Protein 6A6W (pdb70)

Organism: Schizosaccharomyces pombe (strain 972 / ATCC 24843) (NCBI:txid284812)

Radius of gyration: 14.48 Å; Cα contacts (8 Å, |Δi|>4): 254; chains: 2; bounding box: 40×40×32 Å

InterPro domains:
  IPR003163 Transcription regulator HTH, APSES-type DNA-binding domain [PS51299] (38-147)
  IPR018004 KilA/APSES-type HTH, DNA-binding [SM01252] (59-140)
  IPR036887 HTH APSES-type DNA-binding domain superfamily [G3DSA:3.10.260.10] (48-230)
  IPR036887 HTH APSES-type DNA-binding domain superfamily [SSF54616] (38-154)
  IPR037548 Bouquet formation protein 4 [PTHR38044] (1-432)

GO terms:
  GO:0005634 nucleus (C, EXP)
  GO:0070300 phosphatidic acid binding (F, IDA)
  GO:0005635 nuclear envelope (C, IDA)
  GO:0005637 nuclear inner membrane (C, IDA)
  GO:0003677 DNA binding (F, IDA)
  GO:0016020 membrane (C, IDA)
  GO:0031965 nuclear membrane (C, EXP)
  GO:0000723 telomere maintenance (P, EXP)
  GO:0005634 nucleus (C, HDA)
  GO:0044820 mitotic telomere tethering at nuclear periphery (P, IMP)
  GO:0044821 meiotic telomere tethering at nuclear periphery (P, IMP)
  GO:0045141 meiotic telomere clustering (P, IMP)
  GO:0032200 telomere organization (P, IMP)
  GO:0071763 nuclear membrane organization (P, IMP)
  GO:0140473 telomere-nuclear envelope anchor activity (F, IMP)
  GO:0005515 protein binding (F, IPI)
  GO:1990862 nuclear membrane complex Bqt3-Bqt4 (C, IPI)
  GO:0140473 telomere-nuclear envelope anchor activity (F, IPI)
  GO:0008289 lipid binding (F, IDA)
  GO:0140693 molecular condensate scaffold activity (F, IDA)

Sequence (152 aa):
KSRSLPAERNPLYKDDTLDHTPLIPKCRAQVIEFPDGPATFVRLKCTNPESKVPHFLMRMAKDSSISATSMFRSAFPKATQEEEDLEMRWIRDNLNPIEDKRVAGLWVPPADALALAKDYSMTPFINALLEASSTGPLSDNEEFENVVKNGH

Structure (mmCIF, N/CA/C/O backbone):
data_6A6W
#
_entry.id   6A6W
#
_cell.length_a   133.951
_cell.length_b   133.951
_cell.length_c   87.394
_cell.angle_alpha   90.000
_cell.angle_beta   90.000
_cell.angle_gamma   120.000
#
_symmetry.space_group_name_H-M   'P 63 2 2'
#
loop_
_entity.id
_entity.type
_entity.pdbx_description
1 polymer 'Bouquet formation protein 4'
2 polymer 'Spindle pole body-associated protein sad1'
3 water water
#
loop_
_atom_site.group_PDB
_atom_site.id
_atom_site.type_symbol
_atom_site.label_atom_id
_atom_site.label_alt_id
_atom_site.label_comp_id
_atom_site.label_asym_id
_atom_site.label_entity_id
_atom_site.label_seq_id
_atom_site.pdbx_PDB_ins_code
_atom_site.Cartn_x
_atom_site.Cartn_y
_atom_site.Cartn_z
_atom_site.occupancy
_atom_site.B_iso_or_equiv
_atom_site.auth_seq_id
_atom_site.auth_comp_id
_atom_site.auth_asym_id
_atom_site.auth_atom_id
_atom_site.pdbx_PDB_model_num
ATOM 1 N N . LYS A 1 6 ? -76.026 -1.018 -8.161 1.00 106.74 6 LYS A N 1
ATOM 2 C CA . LYS A 1 6 ? -74.931 -1.968 -8.316 1.00 122.05 6 LYS A CA 1
ATOM 3 C C . LYS A 1 6 ? -74.202 -2.092 -6.973 1.00 116.05 6 LYS A C 1
ATOM 4 O O . LYS A 1 6 ? -74.819 -1.954 -5.918 1.00 112.56 6 LYS A O 1
ATOM 10 N N . SER A 1 7 ? -72.895 -2.359 -7.015 1.00 121.51 7 SER A N 1
ATOM 11 C CA . SER A 1 7 ? -72.043 -2.344 -5.835 1.00 109.72 7 SER A CA 1
ATOM 12 C C . SER A 1 7 ? -71.899 -0.908 -5.350 1.00 113.35 7 SER A C 1
ATOM 13 O O . SER A 1 7 ? -70.858 -0.271 -5.554 1.00 83.53 7 SER A O 1
ATOM 16 N N . ARG A 1 8 ? -72.945 -0.391 -4.712 1.00 121.15 8 ARG A N 1
ATOM 17 C CA . ARG A 1 8 ? -73.018 1.029 -4.420 1.00 99.64 8 ARG A CA 1
ATOM 18 C C . ARG A 1 8 ? -73.890 1.269 -3.199 1.00 103.06 8 ARG A C 1
ATOM 19 O O . ARG A 1 8 ? -74.942 0.646 -3.035 1.00 124.61 8 ARG A O 1
ATOM 27 N N . SER A 1 9 ? -73.427 2.171 -2.344 1.00 92.88 9 SER A N 1
ATOM 28 C CA . SER A 1 9 ? -74.244 2.729 -1.272 1.00 93.50 9 SER A CA 1
ATOM 29 C C . SER A 1 9 ? -73.576 4.025 -0.848 1.00 100.77 9 SER A C 1
ATOM 30 O O . SER A 1 9 ? -72.450 4.003 -0.340 1.00 95.21 9 SER A O 1
ATOM 33 N N . LEU A 1 10 ? -74.247 5.144 -1.068 1.00 64.73 10 LEU A N 1
ATOM 34 C CA . LEU A 1 10 ? -73.642 6.433 -0.807 1.00 62.81 10 LEU A CA 1
ATOM 35 C C . LEU A 1 10 ? -73.656 6.758 0.684 1.00 66.08 10 LEU A C 1
ATOM 36 O O . LEU A 1 10 ? -74.497 6.264 1.440 1.00 66.93 10 LEU A O 1
ATOM 41 N N . PRO A 1 11 ? -72.704 7.574 1.133 1.00 67.53 11 PRO A N 1
ATOM 42 C CA . PRO A 1 11 ? -72.688 8.000 2.538 1.00 64.24 11 PRO A CA 1
ATOM 43 C C . PRO A 1 11 ? -74.016 8.607 2.977 1.00 62.79 11 PRO A C 1
ATOM 44 O O . PRO A 1 11 ? -74.785 9.131 2.167 1.00 73.78 11 PRO A O 1
ATOM 48 N N . ALA A 1 12 ? -74.282 8.523 4.287 1.00 67.47 12 ALA A N 1
ATOM 49 C CA . ALA A 1 12 ? -75.581 8.913 4.829 1.00 67.72 12 ALA A CA 1
ATOM 50 C C . ALA A 1 12 ? -75.694 10.417 5.022 1.00 67.29 12 ALA A C 1
ATOM 51 O O . ALA A 1 12 ? -76.742 11.000 4.728 1.00 104.59 12 ALA A O 1
ATOM 53 N N . GLU A 1 13 ? -74.649 11.056 5.535 1.00 62.53 13 GLU A N 1
ATOM 54 C CA . GLU A 1 13 ? -74.683 12.489 5.788 1.00 66.41 13 GLU A CA 1
ATOM 55 C C . GLU A 1 13 ? -74.122 13.248 4.596 1.00 62.67 13 GLU A C 1
ATOM 56 O O . GLU A 1 13 ? -73.005 12.975 4.145 1.00 81.38 13 GLU A O 1
ATOM 62 N N . ARG A 1 14 ? -74.895 14.206 4.100 1.00 69.53 14 ARG A N 1
ATOM 63 C CA . ARG A 1 14 ? -74.498 14.999 2.951 1.00 62.83 14 ARG A CA 1
ATOM 64 C C . ARG A 1 14 ? -74.373 16.465 3.335 1.00 60.26 14 ARG A C 1
ATOM 65 O O . ARG A 1 14 ? -75.128 16.969 4.174 1.00 68.19 14 ARG A O 1
ATOM 73 N N . ASN A 1 15 ? -73.409 17.130 2.711 1.00 65.88 15 ASN A N 1
ATOM 74 C CA . ASN A 1 15 ? -73.159 18.549 2.884 1.00 60.67 15 ASN A CA 1
ATOM 75 C C . ASN A 1 15 ? -74.468 19.329 2.779 1.00 67.59 15 ASN A C 1
ATOM 76 O O . ASN A 1 15 ? -75.114 19.302 1.719 1.00 75.02 15 ASN A O 1
ATOM 81 N N . PRO A 1 16 ? -74.894 20.018 3.841 1.00 65.96 16 PRO A N 1
ATOM 82 C CA . PRO A 1 16 ? -76.131 20.813 3.762 1.00 55.14 16 PRO A CA 1
ATOM 83 C C . PRO A 1 16 ? -76.149 21.801 2.609 1.00 59.31 16 PRO A C 1
ATOM 84 O O . PRO A 1 16 ? -77.230 22.254 2.217 1.00 78.19 16 PRO A O 1
ATOM 88 N N . LEU A 1 17 ? -74.986 22.135 2.048 1.00 60.05 17 LEU A N 1
ATOM 89 C CA . LEU A 1 17 ? -74.919 22.999 0.874 1.00 53.88 17 LEU A CA 1
ATOM 90 C C . LEU A 1 17 ? -75.738 22.455 -0.293 1.00 70.89 17 LEU A C 1
ATOM 91 O O . LEU A 1 17 ? -76.181 23.223 -1.156 1.00 66.41 17 LEU A O 1
ATOM 96 N N . TYR A 1 18 ? -75.958 21.140 -0.329 1.00 57.08 18 TYR A N 1
ATOM 97 C CA . TYR A 1 18 ? -76.570 20.459 -1.463 1.00 50.89 18 TYR A CA 1
ATOM 98 C C . TYR A 1 18 ? -77.974 19.946 -1.146 1.00 54.07 18 TYR A C 1
ATOM 99 O O . TYR A 1 18 ? -78.397 18.917 -1.677 1.00 79.84 18 TYR A O 1
ATOM 108 N N . LYS A 1 19 ? -78.713 20.654 -0.290 1.00 64.60 19 LYS A N 1
ATOM 109 C CA . LYS A 1 19 ? -80.042 20.178 0.077 1.00 83.54 19 LYS A CA 1
ATOM 110 C C . LYS A 1 19 ? -81.016 20.244 -1.095 1.00 54.75 19 LYS A C 1
ATOM 111 O O . LYS A 1 19 ? -81.909 19.396 -1.198 1.00 86.50 19 LYS A O 1
ATOM 117 N N . ASP A 1 20 ? -80.861 21.219 -1.994 1.00 69.23 20 ASP A N 1
ATOM 118 C CA . ASP A 1 20 ? -81.807 21.420 -3.091 1.00 67.97 20 ASP A CA 1
ATOM 119 C C . ASP A 1 20 ? -81.062 21.361 -4.421 1.00 72.54 20 ASP A C 1
ATOM 120 O O . ASP A 1 20 ? -80.244 22.235 -4.726 1.00 67.51 20 ASP A O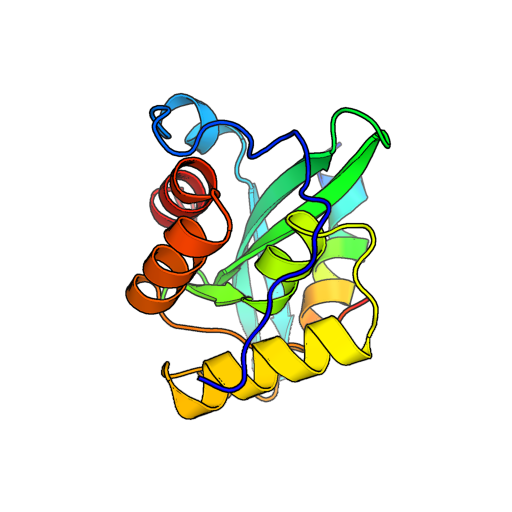 1
ATOM 125 N N . ASP A 1 21 ? -81.377 20.340 -5.216 1.00 62.56 21 ASP A N 1
ATOM 126 C CA . ASP A 1 21 ? -80.756 20.100 -6.511 1.00 80.29 21 ASP A CA 1
ATOM 127 C C . ASP A 1 21 ? -81.402 20.889 -7.645 1.00 68.24 21 ASP A C 1
ATOM 128 O O . ASP A 1 21 ? -80.900 20.844 -8.774 1.00 69.56 21 ASP A O 1
ATOM 133 N N . THR A 1 22 ? -82.495 21.603 -7.384 1.00 66.79 22 THR A N 1
ATOM 134 C CA . THR A 1 22 ? -83.287 22.229 -8.436 1.00 56.28 22 THR A CA 1
ATOM 135 C C . THR A 1 22 ? -82.993 23.711 -8.624 1.00 60.32 22 THR A C 1
ATOM 136 O O . THR A 1 22 ? -83.569 24.327 -9.526 1.00 83.97 22 THR A O 1
ATOM 140 N N . LEU A 1 23 ? -82.123 24.299 -7.807 1.00 68.00 23 LEU A N 1
ATOM 141 C CA . LEU A 1 23 ? -81.875 25.731 -7.902 1.00 57.47 23 LEU A CA 1
ATOM 142 C C . LEU A 1 23 ? -81.159 26.078 -9.199 1.00 59.26 23 LEU A C 1
ATOM 143 O O . LEU A 1 23 ? -80.353 25.302 -9.719 1.00 75.86 23 LEU A O 1
ATOM 148 N N . ASP A 1 24 ? -81.472 27.263 -9.722 1.00 59.05 24 ASP A N 1
ATOM 149 C CA . ASP A 1 24 ? -80.764 27.772 -10.886 1.00 49.78 24 ASP A CA 1
ATOM 150 C C . ASP A 1 24 ? -79.287 27.951 -10.558 1.00 54.23 24 ASP A C 1
ATOM 151 O O . ASP A 1 24 ? -78.922 28.371 -9.457 1.00 52.70 24 ASP A O 1
ATOM 156 N N . HIS A 1 25 ? -78.435 27.614 -11.522 1.00 46.23 25 HIS A N 1
ATOM 157 C CA . HIS A 1 25 ? -76.992 27.647 -11.331 1.00 60.38 25 HIS A CA 1
ATOM 158 C C . HIS A 1 25 ? -76.381 28.998 -11.663 1.00 55.39 25 HIS A C 1
ATOM 159 O O . HIS A 1 25 ? -75.302 29.316 -11.152 1.00 57.08 25 HIS A O 1
ATOM 166 N N . THR A 1 26 ? -77.046 29.786 -12.507 1.00 41.57 26 THR A N 1
ATOM 167 C CA . THR A 1 26 ? -76.479 31.024 -13.034 1.00 52.38 26 THR A CA 1
ATOM 168 C C . THR A 1 26 ? -75.866 31.939 -11.976 1.00 55.94 26 THR A C 1
ATOM 169 O O . THR A 1 26 ? -74.760 32.441 -12.204 1.00 56.75 26 THR A O 1
ATOM 173 N N . PRO A 1 27 ? -76.508 32.194 -10.825 1.00 65.59 27 PRO A N 1
ATOM 174 C CA . PRO A 1 27 ? -75.886 33.101 -9.841 1.00 49.19 27 PRO A CA 1
ATOM 175 C C . PRO A 1 27 ? -74.550 32.611 -9.316 1.00 48.08 27 PRO A C 1
ATOM 176 O O . PRO A 1 27 ? -73.811 33.407 -8.724 1.00 65.27 27 PRO A O 1
ATOM 180 N N . LEU A 1 28 ? -74.218 31.336 -9.515 1.00 60.73 28 LEU A N 1
ATOM 181 C CA . LEU A 1 28 ? -72.984 30.753 -9.006 1.00 55.12 28 LEU A CA 1
ATOM 182 C C . LEU A 1 2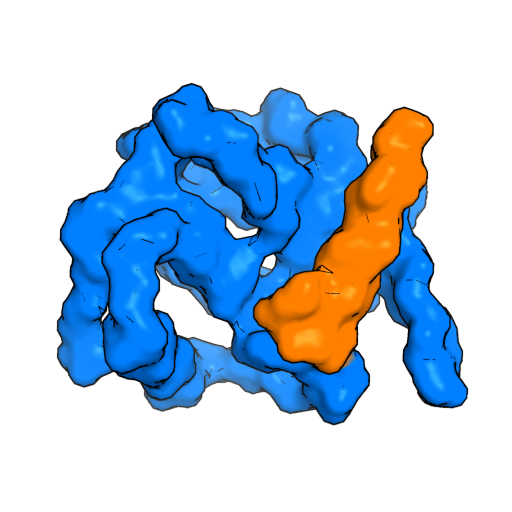8 ? -71.795 30.975 -9.928 1.00 46.27 28 LEU A C 1
ATOM 183 O O . LEU A 1 28 ? -70.651 30.976 -9.458 1.00 62.20 28 LEU A O 1
ATOM 188 N N . ILE A 1 29 ? -72.042 31.147 -11.222 1.00 52.20 29 ILE A N 1
ATOM 189 C CA . ILE A 1 29 ? -71.000 31.249 -12.243 1.00 50.04 29 ILE A CA 1
ATOM 190 C C . ILE A 1 29 ? -69.978 32.339 -11.926 1.00 47.21 29 ILE A C 1
ATOM 191 O O . ILE A 1 29 ? -68.775 32.092 -12.085 1.00 49.85 29 ILE A O 1
ATOM 196 N N . PRO A 1 30 ? -70.377 33.539 -11.487 1.00 54.03 30 PRO A N 1
ATOM 197 C CA . PRO A 1 30 ? -69.366 34.544 -11.117 1.00 44.01 30 PRO A CA 1
ATOM 198 C C . PRO A 1 30 ? -68.385 34.087 -10.048 1.00 52.09 30 PRO A C 1
ATOM 199 O O . PRO A 1 30 ? -67.296 34.667 -9.958 1.00 62.81 30 PRO A O 1
ATOM 203 N N . LYS A 1 31 ? -68.712 33.077 -9.244 1.00 47.57 31 LYS A N 1
ATOM 204 C CA . LYS A 1 31 ? -67.845 32.715 -8.128 1.00 52.02 31 LYS A CA 1
ATOM 205 C C . LYS A 1 31 ? -66.761 31.723 -8.508 1.00 52.45 31 LYS A C 1
ATOM 206 O O . LYS A 1 31 ? -65.876 31.454 -7.689 1.00 56.61 31 LYS A O 1
ATOM 212 N N . CYS A 1 32 ? -66.798 31.188 -9.722 1.00 49.78 32 CYS A N 1
ATOM 213 C CA . CYS A 1 32 ? -65.719 30.332 -10.176 1.00 50.34 32 CYS A CA 1
ATOM 214 C C . CYS A 1 32 ? -64.451 31.143 -10.416 1.00 47.81 32 CYS A C 1
ATOM 215 O O . CYS A 1 32 ? -64.484 32.347 -10.688 1.00 65.39 32 CYS A O 1
ATOM 218 N N . ARG A 1 33 ? -63.320 30.457 -10.308 1.00 62.93 33 ARG A N 1
ATOM 219 C CA . ARG A 1 33 ? -62.015 31.028 -10.588 1.00 51.00 33 ARG A CA 1
ATOM 220 C C . ARG A 1 33 ? -61.261 30.091 -11.519 1.00 56.40 33 ARG A C 1
ATOM 221 O O . ARG A 1 33 ? -61.419 28.869 -11.459 1.00 51.02 33 ARG A O 1
ATOM 229 N N . ALA A 1 34 ? -60.448 30.675 -12.389 1.00 36.83 34 ALA A N 1
ATOM 230 C CA . ALA A 1 34 ? -59.557 29.920 -13.253 1.00 58.39 34 ALA A CA 1
ATOM 231 C C . ALA A 1 34 ? -58.144 29.973 -12.687 1.00 43.72 34 ALA A C 1
ATOM 232 O O . ALA A 1 34 ? -57.711 30.998 -12.153 1.00 64.08 34 ALA A O 1
ATOM 234 N N . GLN A 1 35 ? -57.430 28.853 -12.791 1.00 52.25 35 GLN A N 1
ATOM 235 C CA . GLN A 1 35 ? -56.057 28.805 -12.308 1.00 50.17 35 GLN A CA 1
ATOM 236 C C . GLN A 1 35 ? -55.219 27.922 -13.220 1.00 58.47 35 GLN A C 1
ATOM 237 O O . GLN A 1 35 ? -55.634 26.822 -13.597 1.00 57.31 35 GLN A O 1
ATOM 243 N N . VAL A 1 36 ? -54.040 28.423 -13.573 1.00 48.76 36 VAL A N 1
ATOM 244 C CA . VAL A 1 36 ? -53.094 27.715 -14.423 1.00 46.71 36 VAL A CA 1
ATOM 245 C C . VAL A 1 36 ? -52.137 26.936 -13.533 1.00 63.13 36 VAL A C 1
ATOM 246 O O . VAL A 1 36 ? -51.607 27.477 -12.553 1.00 58.11 36 VAL A O 1
ATOM 250 N N . ILE A 1 37 ? -51.926 25.665 -13.860 1.00 53.91 37 ILE A N 1
ATOM 251 C CA 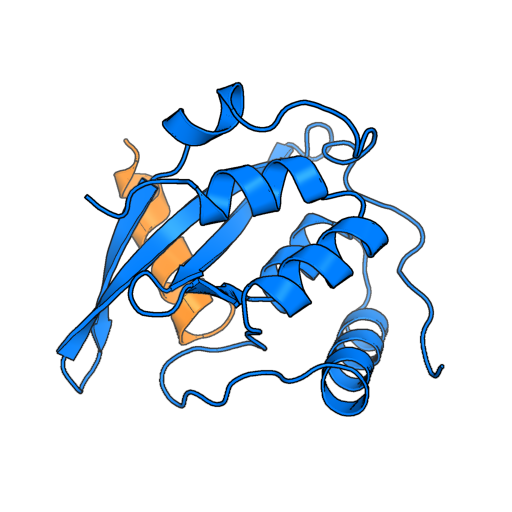. ILE A 1 37 ? -51.004 24.796 -13.141 1.00 58.76 37 ILE A CA 1
ATOM 252 C C . ILE A 1 37 ? -49.967 24.286 -14.131 1.00 56.40 37 ILE A C 1
ATOM 253 O O . ILE A 1 37 ? -50.321 23.754 -15.189 1.00 78.64 37 ILE A O 1
ATOM 258 N N . GLU A 1 38 ? -48.693 24.461 -13.797 1.00 56.26 38 GLU A N 1
ATOM 259 C CA . GLU A 1 38 ? -47.609 24.042 -14.674 1.00 92.48 38 GLU A CA 1
ATOM 260 C C . GLU A 1 38 ? -47.257 22.592 -14.383 1.00 73.45 38 GLU A C 1
ATOM 261 O O . GLU A 1 38 ? -46.946 22.238 -13.242 1.00 71.46 38 GLU A O 1
ATOM 267 N N . PHE A 1 39 ? -47.330 21.763 -15.407 1.00 88.87 39 PHE A N 1
ATOM 268 C CA . PHE A 1 39 ? -46.924 20.376 -15.350 1.00 72.18 39 PHE A CA 1
ATOM 269 C C . PHE A 1 39 ? -45.636 20.182 -16.1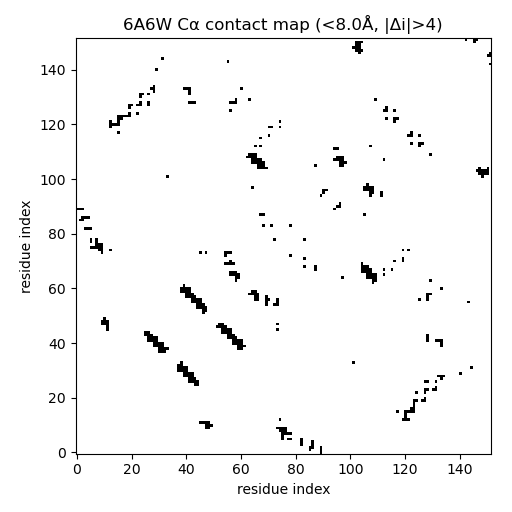31 1.00 90.06 39 PHE A C 1
ATOM 270 O O . PHE A 1 39 ? -45.284 21.005 -16.984 1.00 73.72 39 PHE A O 1
ATOM 278 N N . PRO A 1 40 ? -44.886 19.118 -15.835 1.00 95.30 40 PRO A N 1
ATOM 279 C CA . PRO A 1 40 ? -43.679 18.819 -16.622 1.00 96.38 40 PRO A CA 1
ATOM 280 C C . PRO A 1 40 ? -43.870 18.955 -18.125 1.00 82.37 40 PRO A C 1
ATOM 281 O O . PRO A 1 40 ? -42.992 19.494 -18.807 1.00 105.26 40 PRO A O 1
ATOM 285 N N . ASP A 1 41 ? -45.000 18.503 -18.659 1.00 92.51 41 ASP A N 1
ATOM 286 C CA . ASP A 1 41 ? -45.269 18.619 -20.087 1.00 86.85 41 ASP A CA 1
ATOM 287 C C . ASP A 1 41 ? -45.864 19.966 -20.480 1.00 88.70 41 ASP A C 1
ATOM 288 O O . ASP A 1 41 ? -46.179 20.165 -21.658 1.00 85.28 41 ASP A O 1
ATOM 293 N N . GLY A 1 42 ? -46.034 20.887 -19.534 1.00 88.11 42 GLY A N 1
ATOM 294 C CA . GLY A 1 42 ? -46.528 22.207 -19.843 1.00 75.55 42 GLY A CA 1
ATOM 295 C C . GLY A 1 42 ? -47.657 22.645 -18.934 1.00 89.17 42 GLY A C 1
ATOM 296 O O . GLY A 1 42 ? -48.108 21.906 -18.053 1.00 76.46 42 GLY A O 1
ATOM 297 N N . PRO A 1 43 ? -48.136 23.868 -19.134 1.00 82.20 43 PRO A N 1
ATOM 298 C CA . PRO A 1 43 ? -49.223 24.381 -18.299 1.00 75.08 43 PRO A CA 1
ATOM 299 C C . PRO A 1 43 ? -50.582 23.884 -18.757 1.00 58.09 43 PRO A C 1
ATOM 300 O O . PRO A 1 43 ? -50.813 23.603 -19.936 1.00 72.75 43 PRO A O 1
ATOM 304 N N . ALA A 1 44 ? -51.491 23.789 -17.793 1.00 67.75 44 ALA A N 1
ATOM 305 C CA . ALA A 1 44 ? -52.881 23.462 -18.055 1.00 60.94 44 ALA A CA 1
ATOM 306 C C . ALA A 1 44 ? -53.757 24.326 -17.162 1.00 55.77 44 ALA A C 1
ATOM 307 O O . ALA A 1 44 ? -53.393 24.637 -16.025 1.00 70.36 44 ALA A O 1
ATOM 309 N N . THR A 1 45 ? -54.915 24.711 -17.687 1.00 55.12 45 THR A N 1
ATOM 310 C CA . THR A 1 45 ? -55.829 25.600 -16.987 1.00 57.07 45 THR A CA 1
ATOM 311 C C . THR A 1 45 ? -56.981 24.814 -16.369 1.00 52.57 45 THR A C 1
ATOM 312 O O . THR A 1 45 ? -57.535 23.902 -16.991 1.00 51.96 45 THR A O 1
ATOM 316 N N . PHE A 1 46 ? -57.323 25.163 -15.132 1.00 60.93 46 PHE A N 1
ATOM 317 C CA . PHE A 1 46 ? -58.444 24.568 -14.423 1.00 39.22 46 PHE A CA 1
ATOM 318 C C . PHE A 1 46 ? -59.425 25.656 -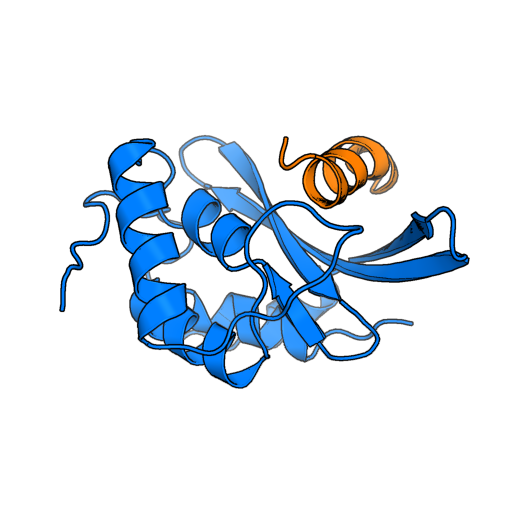14.019 1.00 56.77 46 PHE A C 1
ATOM 319 O O . PHE A 1 46 ? -59.046 26.811 -13.807 1.00 52.08 46 PHE A O 1
ATOM 327 N N . VAL A 1 47 ? -60.697 25.283 -13.937 1.00 51.30 47 VAL A N 1
ATOM 328 C CA . VAL A 1 47 ? -61.728 26.129 -13.353 1.00 42.52 47 VAL A CA 1
ATOM 329 C C . VAL A 1 47 ? -62.112 25.516 -12.018 1.00 47.23 47 VAL A C 1
ATOM 330 O O . VAL A 1 47 ? -62.433 24.323 -11.946 1.00 51.72 47 VAL A O 1
ATOM 334 N N . ARG A 1 48 ? -62.062 26.316 -10.959 1.00 55.52 48 ARG A N 1
ATOM 335 C CA . ARG A 1 48 ? -62.372 25.822 -9.630 1.00 45.50 48 ARG A CA 1
ATOM 336 C C . ARG A 1 48 ? -63.488 26.634 -8.994 1.00 58.00 48 ARG A C 1
ATOM 337 O O . ARG A 1 48 ? -63.626 27.839 -9.226 1.00 43.52 48 ARG A O 1
ATOM 345 N N . LEU A 1 49 ? -64.291 25.946 -8.191 1.00 44.13 49 LEU A N 1
ATOM 346 C CA . LEU A 1 49 ? -65.373 26.564 -7.441 1.00 52.31 49 LEU A CA 1
ATOM 347 C C . LEU A 1 49 ? -65.239 26.118 -5.993 1.00 53.51 49 LEU A C 1
ATOM 348 O O . LEU A 1 49 ? -65.221 24.916 -5.709 1.00 46.14 49 LEU A O 1
ATOM 353 N N . LYS A 1 50 ? -65.099 27.082 -5.088 1.00 63.04 50 LYS A N 1
ATOM 354 C CA . LYS A 1 50 ? -64.905 26.784 -3.679 1.00 42.16 50 LYS A CA 1
ATOM 355 C C . LYS A 1 50 ? -66.265 26.626 -3.012 1.00 67.02 50 LYS A C 1
ATOM 356 O O . LYS A 1 50 ? -67.111 27.525 -3.082 1.00 60.89 50 LYS A O 1
ATOM 362 N N . CYS A 1 51 ? -66.472 25.476 -2.381 1.00 48.09 51 CYS A N 1
ATOM 363 C CA . CYS A 1 51 ? -67.732 25.135 -1.732 1.00 62.27 51 CYS A CA 1
ATOM 364 C C . CYS A 1 51 ? -67.457 24.964 -0.246 1.00 56.85 51 CYS A C 1
ATOM 365 O O . CYS A 1 51 ? -66.776 24.016 0.159 1.00 62.41 51 CYS A O 1
ATOM 368 N N . THR A 1 52 ? -67.957 25.890 0.560 1.00 60.56 52 THR A N 1
ATOM 369 C CA . THR A 1 52 ? -67.778 25.843 2.003 1.00 62.09 52 THR A CA 1
ATOM 370 C C . THR A 1 52 ? -69.039 25.244 2.603 1.00 77.46 52 THR A C 1
ATOM 371 O O . THR A 1 52 ? -70.124 25.825 2.477 1.00 63.93 52 THR A O 1
ATOM 375 N N . ASN A 1 53 ? -68.898 24.075 3.233 1.00 73.34 53 ASN A N 1
ATOM 376 C CA . ASN A 1 53 ? -70.002 23.460 3.948 1.00 83.57 53 ASN A CA 1
ATOM 377 C C . ASN A 1 53 ? -70.511 24.455 4.997 1.00 107.45 53 ASN A C 1
ATOM 378 O O . ASN A 1 53 ? -69.722 24.918 5.838 1.00 93.76 53 ASN A O 1
ATOM 383 N N . PRO A 1 54 ? -71.789 24.844 4.942 1.00 94.33 54 PRO A N 1
ATOM 384 C CA . PRO A 1 54 ? -72.266 25.915 5.836 1.00 87.58 54 PRO A CA 1
ATOM 385 C C . PRO A 1 54 ? -72.162 25.585 7.315 1.00 98.91 54 PRO A C 1
ATOM 386 O O . PRO A 1 54 ? -72.026 26.509 8.128 1.00 114.07 54 PRO A O 1
ATOM 390 N N . GLU A 1 55 ? -72.197 24.306 7.694 1.00 100.38 55 GLU A N 1
ATOM 391 C CA . GLU A 1 55 ? -72.232 23.987 9.117 1.00 99.02 55 GLU A CA 1
ATOM 392 C C . GLU A 1 55 ? -70.852 23.624 9.675 1.00 97.46 55 GLU A C 1
ATOM 393 O O . GLU A 1 55 ? -70.563 23.941 10.837 1.00 114.60 55 GLU A O 1
ATOM 399 N N . SER A 1 56 ? -69.960 22.999 8.889 1.00 111.65 56 SER A N 1
ATOM 400 C CA . SER A 1 56 ? -68.625 22.777 9.445 1.00 86.75 56 SER A CA 1
ATOM 401 C C . SER A 1 56 ? -67.665 23.889 9.071 1.00 113.38 56 SER A C 1
ATOM 402 O O . SER A 1 56 ? -66.513 23.858 9.511 1.00 120.60 56 SER A O 1
ATOM 405 N N . LYS A 1 57 ? -68.119 24.863 8.275 1.00 109.04 57 LYS A N 1
ATOM 406 C CA . LYS A 1 57 ? -67.308 26.000 7.812 1.00 96.35 57 LYS A CA 1
ATOM 407 C C . LYS A 1 57 ? -66.089 25.548 7.000 1.00 97.51 57 LYS A C 1
ATOM 408 O O . LYS A 1 57 ? -65.143 26.312 6.812 1.00 105.64 57 LYS A O 1
ATOM 414 N N . VAL A 1 58 ? -66.092 24.319 6.489 1.00 77.48 58 VAL A N 1
ATOM 415 C CA . VAL A 1 58 ? -64.879 23.760 5.886 1.00 89.19 58 VAL A CA 1
ATOM 416 C C . VAL A 1 58 ? -64.986 23.761 4.365 1.00 99.62 58 VAL A C 1
ATOM 417 O O . VAL A 1 58 ? -66.007 23.324 3.809 1.00 70.90 58 VAL A O 1
ATOM 421 N N . PRO A 1 59 ? -63.952 24.250 3.656 1.00 85.69 59 PRO A N 1
ATOM 422 C CA . PRO A 1 59 ? -64.051 24.446 2.203 1.00 88.26 59 PRO A CA 1
ATOM 423 C C . PRO A 1 59 ? -63.484 23.297 1.384 1.00 88.42 59 PRO A C 1
ATOM 424 O O . PRO A 1 59 ? -62.467 22.697 1.746 1.00 100.39 59 PRO A O 1
ATOM 428 N N . HIS A 1 60 ? -64.150 22.976 0.279 1.00 62.66 60 HIS A N 1
ATOM 429 C CA . HIS A 1 60 ? -63.643 22.039 -0.709 1.00 62.14 60 HIS A CA 1
ATOM 430 C C . HIS A 1 60 ? -63.682 22.715 -2.069 1.00 50.93 60 HIS A C 1
ATOM 431 O O . HIS A 1 60 ? -64.436 23.666 -2.283 1.00 57.48 60 HIS A O 1
ATOM 438 N N . PHE A 1 61 ? -62.870 22.218 -2.994 1.00 54.68 61 PHE A N 1
ATOM 439 C CA . PHE A 1 61 ? -62.862 22.729 -4.357 1.00 48.77 61 PHE A CA 1
ATOM 440 C C . PHE A 1 61 ? -63.538 21.739 -5.294 1.00 63.06 61 PHE A C 1
ATOM 441 O O . PHE A 1 61 ? -63.226 20.544 -5.277 1.00 55.63 61 PHE A O 1
ATOM 449 N N . LEU A 1 62 ? -64.486 22.236 -6.080 1.00 50.28 62 LEU A N 1
ATOM 450 C CA . LEU A 1 62 ? -64.921 21.550 -7.282 1.00 50.12 62 LEU A CA 1
ATOM 451 C C . LEU A 1 62 ? -64.001 22.008 -8.400 1.00 40.26 62 LEU A C 1
ATOM 452 O O . LEU A 1 62 ? -63.653 23.189 -8.483 1.00 56.69 62 LEU A O 1
ATOM 457 N N . MET A 1 63 ? -63.570 21.069 -9.228 1.00 55.55 63 MET A N 1
ATOM 458 C CA . MET A 1 63 ? -62.510 21.369 -10.171 1.00 55.26 63 MET A CA 1
ATOM 459 C C . MET A 1 63 ? -62.826 20.759 -11.523 1.00 66.71 63 MET A C 1
ATOM 460 O O . MET A 1 63 ? -63.439 19.691 -11.626 1.00 49.60 63 MET A O 1
ATOM 465 N N . ARG A 1 64 ? -62.382 21.458 -12.558 1.00 62.32 64 ARG A N 1
ATOM 466 C CA . ARG A 1 64 ? -62.703 21.140 -13.936 1.00 51.81 64 ARG A CA 1
ATOM 467 C C . ARG A 1 64 ? -61.486 21.475 -14.781 1.00 54.75 64 ARG A C 1
ATOM 468 O O . ARG A 1 64 ? -60.824 22.488 -14.541 1.00 51.38 64 ARG A O 1
ATOM 476 N N . MET A 1 65 ? -61.165 20.607 -15.739 1.00 50.37 65 MET A N 1
ATOM 477 C CA . MET A 1 65 ? -60.113 20.921 -16.697 1.00 46.34 65 MET A CA 1
ATOM 478 C C . MET A 1 65 ? -60.680 21.795 -17.805 1.00 58.23 65 MET A C 1
ATOM 479 O O . MET A 1 65 ? -61.756 21.516 -18.340 1.00 55.79 65 MET A O 1
ATOM 484 N N . ALA A 1 66 ? -59.953 22.856 -18.151 1.00 57.81 66 ALA A N 1
ATOM 485 C CA . ALA A 1 66 ? -60.484 23.821 -19.106 1.00 54.03 66 ALA A CA 1
ATOM 486 C C . ALA A 1 66 ? -60.590 23.228 -20.509 1.00 44.52 66 ALA A C 1
ATOM 487 O O . ALA A 1 66 ? -61.545 23.517 -21.239 1.00 73.85 66 ALA A O 1
ATOM 489 N N . LYS A 1 67 ? -59.635 22.379 -20.898 1.00 52.28 67 LYS A N 1
ATOM 490 C CA . LYS A 1 67 ? -59.541 21.974 -22.299 1.00 61.04 67 LYS A CA 1
ATOM 491 C C . LYS A 1 67 ? -60.675 21.036 -22.699 1.00 52.56 67 LYS A C 1
ATOM 492 O O . LYS A 1 67 ? -61.290 21.218 -23.755 1.00 86.94 67 LYS A O 1
ATOM 498 N N . ASP A 1 68 ? -60.969 20.022 -21.880 1.00 54.58 68 ASP A N 1
ATOM 499 C CA . ASP A 1 68 ? -62.036 19.088 -22.223 1.00 56.58 68 ASP A CA 1
ATOM 500 C C . ASP A 1 68 ? -63.120 18.980 -21.153 1.00 43.07 68 ASP A C 1
ATOM 501 O O . ASP A 1 68 ? -63.981 18.100 -21.253 1.00 56.24 68 ASP A O 1
ATOM 506 N N . SER A 1 69 ? -63.107 19.849 -20.141 1.00 53.44 69 SER A N 1
ATOM 507 C CA . SER A 1 69 ? -64.149 19.903 -19.112 1.00 44.97 69 SER A CA 1
ATOM 508 C C . SER A 1 69 ? -64.252 18.605 -18.313 1.00 53.73 69 SER A C 1
ATOM 509 O O . SER A 1 69 ? -65.321 18.269 -17.799 1.00 50.79 69 SER A O 1
ATOM 512 N N . SER A 1 70 ? -63.153 17.863 -18.196 1.00 65.96 70 SER A N 1
ATOM 513 C CA . SER A 1 70 ? -63.126 16.717 -17.298 1.00 48.84 70 SER A CA 1
ATOM 514 C C . SER A 1 70 ? -63.216 17.208 -15.859 1.00 56.76 70 SER A C 1
ATOM 515 O O . SER A 1 70 ? -62.555 18.181 -15.481 1.00 58.27 70 SER A O 1
ATOM 518 N N . ILE A 1 71 ? -64.038 16.540 -15.057 1.00 49.83 71 ILE A N 1
ATOM 519 C CA . ILE A 1 71 ? -64.339 16.972 -13.699 1.00 59.25 71 ILE A CA 1
ATOM 520 C C . ILE A 1 71 ? -63.905 15.885 -12.725 1.00 52.87 71 ILE A C 1
ATOM 521 O O . ILE A 1 71 ? -64.110 14.694 -12.979 1.00 50.33 71 ILE A O 1
ATOM 526 N N . SER A 1 72 ? -63.289 16.298 -11.620 1.00 45.09 72 SER A N 1
ATOM 527 C CA . SER A 1 72 ? -62.825 15.367 -10.593 1.00 63.02 72 SER A CA 1
ATOM 528 C C . SER A 1 72 ? -64.011 14.823 -9.805 1.00 41.60 72 SER A C 1
ATOM 529 O O . SER A 1 72 ? -64.609 15.537 -8.992 1.00 53.59 72 SER A O 1
ATOM 532 N N . ALA A 1 73 ? -64.345 13.550 -10.039 1.00 55.94 73 ALA A N 1
ATOM 533 C CA . ALA A 1 73 ? -65.446 12.925 -9.318 1.00 41.32 73 ALA A CA 1
ATOM 534 C C . ALA A 1 73 ? -65.139 12.790 -7.833 1.00 58.55 73 ALA A C 1
ATOM 535 O O . ALA A 1 73 ? -66.046 12.917 -7.002 1.00 52.95 73 ALA A O 1
ATOM 537 N N . THR A 1 74 ? -63.875 12.549 -7.472 1.00 38.80 74 THR A N 1
ATOM 538 C CA . THR A 1 74 ? -63.570 12.397 -6.056 1.00 76.67 74 THR A CA 1
ATOM 539 C C . THR A 1 74 ? -63.627 13.727 -5.319 1.00 54.92 74 THR A C 1
ATOM 540 O O . THR A 1 74 ? -63.880 13.746 -4.112 1.00 60.71 74 THR A O 1
ATOM 544 N N . SER A 1 75 ? -63.402 14.846 -6.011 1.00 51.85 75 SER A N 1
ATOM 545 C CA . SER A 1 75 ? -63.604 16.137 -5.360 1.00 53.70 75 SER A CA 1
ATOM 546 C C . SER A 1 75 ? -65.082 16.391 -5.101 1.00 45.86 75 SER A C 1
ATOM 547 O O . SER A 1 75 ? -65.451 16.910 -4.042 1.00 67.30 75 SER A O 1
ATOM 550 N N . MET A 1 76 ? -65.939 16.028 -6.059 1.00 55.20 76 MET A N 1
ATOM 551 C CA . MET A 1 76 ? -67.382 16.087 -5.850 1.00 46.21 76 MET A CA 1
ATOM 552 C C . MET A 1 76 ? -67.783 15.255 -4.640 1.00 70.77 76 MET A C 1
ATOM 553 O O . MET A 1 76 ? -68.535 15.713 -3.769 1.00 53.47 76 MET A O 1
ATOM 558 N N . PHE A 1 77 ? -67.278 14.021 -4.575 1.00 49.49 77 PHE A N 1
ATOM 559 C CA . PHE A 1 77 ? -67.659 13.097 -3.516 1.00 48.80 77 PHE A CA 1
ATOM 560 C C . PHE A 1 77 ? -67.299 13.651 -2.143 1.00 65.41 77 PHE A C 1
ATOM 561 O O . PHE A 1 77 ? -68.118 13.625 -1.216 1.00 55.92 77 PHE A O 1
ATOM 569 N N . ARG A 1 78 ? -66.073 14.167 -1.998 1.00 40.53 78 ARG A N 1
ATOM 570 C CA . ARG A 1 78 ? -65.611 14.623 -0.690 1.00 59.26 78 ARG A CA 1
ATOM 571 C C . ARG A 1 78 ? -66.311 15.897 -0.249 1.00 58.62 78 ARG A C 1
ATOM 572 O O . ARG A 1 78 ? -66.439 16.144 0.957 1.00 65.45 78 ARG A O 1
ATOM 580 N N . SER A 1 79 ? -66.766 16.713 -1.197 1.00 42.72 79 SER A N 1
ATOM 581 C CA . SER A 1 79 ? -67.543 17.884 -0.819 1.00 61.37 79 SER A CA 1
ATOM 582 C C . SER A 1 79 ? -68.961 17.483 -0.434 1.00 57.50 79 SER A C 1
ATOM 583 O O . SER A 1 79 ? -69.546 18.045 0.499 1.00 55.81 79 SER A O 1
ATOM 586 N N . ALA A 1 80 ? -69.522 16.496 -1.139 1.00 57.67 80 ALA A N 1
ATOM 587 C CA . ALA A 1 80 ? -70.877 16.046 -0.865 1.00 53.80 80 ALA A CA 1
ATOM 588 C C . ALA A 1 80 ? -70.973 15.272 0.442 1.00 55.13 80 ALA A C 1
ATOM 589 O O . ALA A 1 80 ? -71.942 15.437 1.183 1.00 59.60 80 ALA A O 1
ATOM 591 N N . PHE A 1 81 ? -69.990 14.447 0.764 1.00 54.20 81 PHE A N 1
ATOM 592 C CA . PHE A 1 81 ? -70.066 13.581 1.938 1.00 58.10 81 PHE A CA 1
ATOM 593 C C . PHE A 1 81 ? -68.873 13.850 2.848 1.00 71.09 81 PHE A C 1
ATOM 594 O O . PHE A 1 81 ? -67.849 13.156 2.790 1.00 54.52 81 PHE A O 1
ATOM 602 N N . PRO A 1 82 ? -68.986 14.850 3.727 1.00 67.58 82 PRO A N 1
ATOM 603 C CA . PRO A 1 82 ? -67.823 15.214 4.555 1.00 74.65 82 PRO A CA 1
ATOM 604 C C . PRO A 1 82 ? -67.413 14.141 5.548 1.00 76.59 82 PRO A C 1
ATOM 605 O O . PRO A 1 82 ? -66.229 14.066 5.898 1.00 84.03 82 PRO A O 1
ATOM 609 N N . LYS A 1 83 ? -68.343 13.307 6.017 1.00 51.74 83 LYS A N 1
ATOM 610 C CA . LYS A 1 83 ? -68.038 12.297 7.022 1.00 58.84 83 LYS A CA 1
ATOM 611 C C . LYS A 1 83 ? -67.930 10.896 6.423 1.00 80.12 83 LYS A C 1
ATOM 612 O O . LYS A 1 83 ? -68.186 9.899 7.109 1.00 78.99 83 LYS A O 1
ATOM 618 N N . ALA A 1 84 ? -67.545 10.799 5.155 1.00 60.34 84 ALA A N 1
ATOM 619 C CA . ALA A 1 84 ? -67.433 9.508 4.496 1.00 57.78 84 ALA A CA 1
ATOM 620 C C . ALA A 1 84 ? -66.153 8.796 4.915 1.00 56.00 84 ALA A C 1
ATOM 621 O O . ALA A 1 84 ? -65.101 9.421 5.075 1.00 59.34 84 ALA A O 1
ATOM 623 N N . THR A 1 85 ? -66.246 7.480 5.087 1.00 55.21 85 THR A N 1
ATOM 624 C CA . THR A 1 85 ? -65.052 6.681 5.317 1.00 59.34 85 THR A CA 1
ATOM 625 C C . THR A 1 85 ? -64.282 6.484 4.011 1.00 61.93 85 THR A C 1
ATOM 626 O O . THR A 1 85 ? -64.803 6.696 2.912 1.00 50.90 85 THR A O 1
ATOM 630 N N . GLN A 1 86 ? -63.023 6.061 4.139 1.00 51.69 86 GLN A N 1
ATOM 631 C CA . GLN A 1 86 ? -62.241 5.781 2.941 1.00 57.52 86 GLN A CA 1
ATOM 632 C C . GLN A 1 86 ? -62.820 4.598 2.180 1.00 50.05 86 GLN A C 1
ATOM 633 O O . GLN A 1 86 ? -62.819 4.586 0.943 1.00 69.84 86 GLN A O 1
ATOM 639 N N . GLU A 1 87 ? -63.338 3.601 2.903 1.00 52.96 87 GLU A N 1
ATOM 640 C CA . GLU A 1 87 ? -63.966 2.462 2.242 1.00 63.17 87 GLU A CA 1
ATOM 641 C C . GLU A 1 87 ? -65.199 2.891 1.459 1.00 56.44 87 GLU A C 1
ATOM 642 O O . GLU A 1 87 ? -65.467 2.354 0.379 1.00 69.15 87 GLU A O 1
ATOM 648 N N . GLU A 1 88 ? -65.962 3.856 1.982 1.00 62.90 88 GLU A N 1
ATOM 649 C CA . GLU A 1 88 ? -67.100 4.378 1.231 1.00 52.19 88 GLU A CA 1
ATOM 650 C C . GLU A 1 88 ? -66.641 5.068 -0.047 1.00 70.24 88 GLU A C 1
ATOM 651 O O . GLU A 1 88 ? -67.246 4.889 -1.111 1.00 48.11 88 GLU A O 1
ATOM 657 N N . GLU A 1 89 ? -65.565 5.852 0.038 1.00 53.18 89 GLU A N 1
ATOM 658 C CA . GLU A 1 89 ? -65.054 6.539 -1.142 1.00 60.44 89 GLU A CA 1
ATOM 659 C C . GLU A 1 89 ? -64.545 5.544 -2.176 1.00 64.50 89 GLU A C 1
ATOM 660 O O . GLU A 1 89 ? -64.922 5.601 -3.352 1.00 62.92 89 GLU A O 1
ATOM 666 N N . ASP A 1 90 ? -63.683 4.619 -1.749 1.00 46.80 90 ASP A N 1
ATOM 667 C CA . ASP A 1 90 ? -63.164 3.609 -2.665 1.00 57.02 90 ASP A CA 1
ATOM 668 C C . ASP A 1 90 ? -64.291 2.803 -3.301 1.00 72.56 90 ASP A C 1
ATOM 669 O O . ASP A 1 90 ? -64.236 2.470 -4.490 1.00 55.17 90 ASP A O 1
ATOM 674 N N . LEU A 1 91 ? -65.326 2.487 -2.522 1.00 43.40 91 LEU A N 1
ATOM 675 C CA . LEU A 1 91 ? -66.473 1.775 -3.077 1.00 46.07 91 LEU A CA 1
ATOM 676 C C . LEU A 1 91 ? -67.103 2.543 -4.234 1.00 45.37 91 LEU A C 1
ATOM 677 O O . LEU A 1 91 ? -67.407 1.960 -5.283 1.00 65.09 91 LEU A O 1
ATOM 682 N N . GLU A 1 92 ? -67.294 3.856 -4.067 1.00 64.68 92 GLU A N 1
ATOM 683 C CA . GLU A 1 92 ? -68.005 4.637 -5.077 1.00 64.44 92 GLU A CA 1
ATOM 684 C C . GLU A 1 92 ? -67.119 4.948 -6.277 1.00 56.58 92 GLU A C 1
ATOM 685 O O . GLU A 1 92 ? -67.597 4.989 -7.417 1.00 51.87 92 GLU A O 1
ATOM 691 N N . MET A 1 93 ? -65.831 5.200 -6.039 1.00 46.15 93 MET A N 1
ATOM 692 C CA . MET A 1 93 ? -64.906 5.398 -7.147 1.00 60.72 93 MET A CA 1
ATOM 693 C C . MET A 1 93 ? -64.803 4.142 -7.991 1.00 56.95 93 MET A C 1
ATOM 694 O O . MET A 1 93 ? -64.773 4.210 -9.225 1.00 65.16 93 MET A O 1
ATOM 699 N N . ARG A 1 94 ? -64.733 2.982 -7.335 1.00 73.53 94 ARG A N 1
ATOM 700 C CA . ARG A 1 94 ? -64.831 1.714 -8.045 1.00 47.36 94 ARG A CA 1
ATOM 701 C C . ARG A 1 94 ? -66.110 1.645 -8.864 1.00 66.55 94 ARG A C 1
ATOM 702 O O . ARG A 1 94 ? -66.100 1.170 -10.004 1.00 53.64 94 ARG A O 1
ATOM 710 N N . TRP A 1 95 ? -67.223 2.115 -8.297 1.00 63.48 95 TRP A N 1
ATOM 711 C CA . TRP A 1 95 ? -68.489 2.125 -9.024 1.00 45.59 95 TRP A CA 1
ATOM 712 C C . TRP A 1 95 ? -68.399 3.005 -10.261 1.00 62.55 95 TRP A C 1
ATOM 713 O O . TRP A 1 95 ? -68.860 2.627 -11.345 1.00 56.95 95 TRP A O 1
ATOM 724 N N . ILE A 1 96 ? -67.815 4.196 -10.111 1.00 50.09 96 ILE A N 1
ATOM 725 C CA . ILE A 1 96 ? -67.660 5.105 -11.241 1.00 51.30 96 ILE A CA 1
ATOM 726 C C . ILE A 1 96 ? -66.867 4.441 -12.358 1.00 54.57 96 ILE A C 1
ATOM 727 O O . ILE A 1 96 ? -67.180 4.601 -13.543 1.00 71.65 96 ILE A O 1
ATOM 732 N N . ARG A 1 97 ? -65.842 3.669 -11.999 1.00 54.34 97 ARG A N 1
ATOM 733 C CA . ARG A 1 97 ? -65.042 2.986 -13.010 1.00 66.81 97 ARG A CA 1
ATOM 734 C C . ARG A 1 97 ? -65.876 2.006 -13.820 1.00 69.92 97 ARG A C 1
ATOM 735 O O . ARG A 1 97 ? -65.767 1.953 -15.051 1.00 82.53 97 ARG A O 1
ATOM 743 N N . ASP A 1 98 ? -66.709 1.215 -13.145 1.00 51.12 98 ASP A N 1
ATOM 744 C CA . ASP A 1 98 ? -67.423 0.140 -13.818 1.00 84.05 98 ASP A CA 1
ATOM 745 C C . ASP A 1 98 ? -68.695 0.609 -14.516 1.00 60.08 98 ASP A C 1
ATOM 746 O O . ASP A 1 98 ? -69.197 -0.100 -15.397 1.00 100.79 98 ASP A O 1
ATOM 751 N N . ASN A 1 99 ? -69.204 1.795 -14.178 1.00 67.62 99 ASN A N 1
ATOM 752 C CA . ASN A 1 99 ? -70.456 2.281 -14.737 1.00 58.56 99 ASN A CA 1
ATOM 753 C C . ASN A 1 99 ? -70.340 3.579 -15.522 1.00 63.99 99 ASN A C 1
ATOM 754 O O . ASN A 1 99 ? -71.227 3.864 -16.332 1.00 66.09 99 ASN A O 1
ATOM 759 N N . LEU A 1 100 ? -69.306 4.382 -15.294 1.00 61.96 100 LEU A N 1
ATOM 760 C CA . LEU A 1 100 ? -69.098 5.568 -16.114 1.00 58.83 100 LEU A CA 1
ATOM 761 C C . LEU A 1 100 ? -67.787 5.414 -16.860 1.00 65.21 100 LEU A C 1
ATOM 762 O O . LEU A 1 100 ? -67.245 4.311 -16.931 1.00 59.67 100 LEU A O 1
ATOM 767 N N . ASN A 1 101 ? -67.258 6.498 -17.408 1.00 52.93 101 ASN A N 1
ATOM 768 C CA . ASN A 1 101 ? -66.057 6.437 -18.233 1.00 70.08 101 ASN A CA 1
ATOM 769 C C . ASN A 1 101 ? -65.038 7.453 -17.743 1.00 59.16 101 ASN A C 1
ATOM 770 O O . ASN A 1 101 ? -64.846 8.509 -18.358 1.00 63.51 101 ASN A O 1
ATOM 775 N N . PRO A 1 102 ? -64.364 7.167 -16.627 1.00 68.08 102 PRO A N 1
ATOM 776 C CA . PRO A 1 102 ? -63.325 8.084 -16.152 1.00 64.92 102 PRO A CA 1
ATOM 777 C C . PRO A 1 102 ? -62.268 8.293 -17.218 1.00 58.34 102 PRO A C 1
ATOM 778 O O . PRO A 1 102 ? -62.051 7.440 -18.082 1.00 80.85 102 PRO A O 1
ATOM 782 N N . ILE A 1 103 ? -61.621 9.454 -17.167 1.00 79.28 103 ILE A N 1
ATOM 783 C CA . ILE A 1 103 ? -60.467 9.682 -18.020 1.00 59.60 103 ILE A CA 1
ATOM 784 C C . ILE A 1 103 ? -59.212 9.203 -17.301 1.00 61.51 103 ILE A C 1
ATOM 785 O O . ILE A 1 103 ? -59.195 9.010 -16.081 1.00 95.09 103 ILE A O 1
ATOM 790 N N . GLU A 1 104 ? -58.154 8.994 -18.078 1.00 69.50 104 GLU A N 1
ATOM 791 C CA . GLU A 1 104 ? -56.858 8.573 -17.567 1.00 70.14 1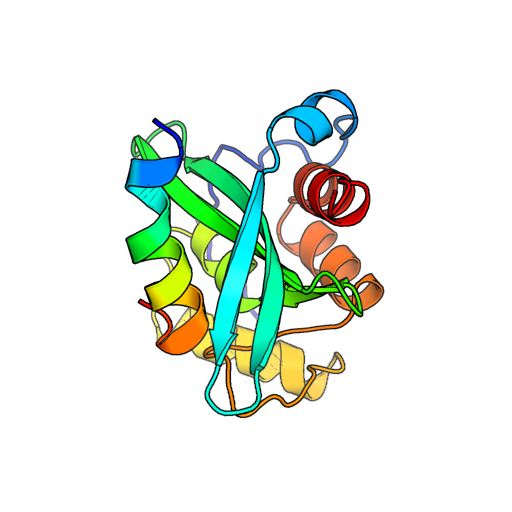04 GLU A CA 1
ATOM 792 C C . GLU A 1 104 ? -55.855 9.688 -17.821 1.00 60.20 104 GLU A C 1
ATOM 793 O O . GLU A 1 104 ? -55.691 10.130 -18.962 1.00 90.42 104 GLU A O 1
ATOM 795 N N . ASP A 1 105 ? -55.197 10.147 -16.756 1.00 85.92 105 ASP A N 1
ATOM 796 C CA . ASP A 1 105 ? -54.311 11.305 -16.852 1.00 61.99 105 ASP A CA 1
ATOM 797 C C . ASP A 1 105 ? -53.235 11.169 -15.782 1.00 67.46 105 ASP A C 1
ATOM 798 O O . ASP A 1 105 ? -53.535 11.235 -14.585 1.00 70.46 105 ASP A O 1
ATOM 803 N N . LYS A 1 106 ? -51.989 10.991 -1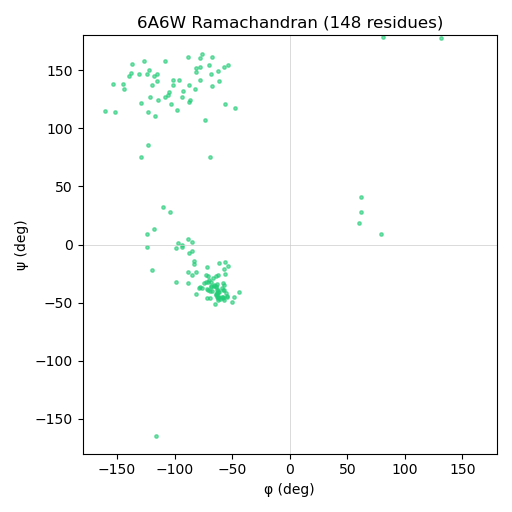6.223 1.00 84.12 106 LYS A N 1
ATOM 804 C CA . LYS A 1 106 ? -50.891 10.749 -15.297 1.00 71.30 106 LYS A CA 1
ATOM 805 C C . LYS A 1 106 ? -50.648 11.937 -14.375 1.00 74.34 106 LYS A C 1
ATOM 806 O O . LYS A 1 106 ? -50.158 11.759 -13.254 1.00 85.00 106 LYS A O 1
ATOM 812 N N . ARG A 1 107 ? -50.997 13.151 -14.813 1.00 71.85 107 ARG A N 1
ATOM 813 C CA . ARG A 1 107 ? -50.569 14.346 -14.093 1.00 74.00 107 ARG A CA 1
ATOM 814 C C . ARG A 1 107 ? -51.441 14.682 -12.890 1.00 70.13 107 ARG A C 1
ATOM 815 O O . ARG A 1 107 ? -50.966 15.374 -11.984 1.00 73.14 107 ARG A O 1
ATOM 823 N N . VAL A 1 108 ? -52.695 14.237 -12.851 1.00 71.76 108 VAL A N 1
ATOM 824 C CA . VAL A 1 108 ? -53.615 14.650 -11.798 1.00 86.10 108 VAL A CA 1
ATOM 825 C C . VAL A 1 108 ? -54.000 13.448 -10.949 1.00 54.90 108 VAL A C 1
ATOM 826 O O . VAL A 1 108 ? -54.189 12.337 -11.459 1.00 76.74 108 VAL A O 1
ATOM 830 N N . ALA A 1 109 ? -54.101 13.682 -9.645 1.00 63.76 109 ALA A N 1
ATOM 831 C CA . ALA A 1 109 ? -54.581 12.697 -8.695 1.00 64.94 109 ALA A CA 1
ATOM 832 C C . ALA A 1 109 ? -56.100 12.596 -8.760 1.00 58.87 109 ALA A C 1
ATOM 833 O O . ALA A 1 109 ? -56.793 13.492 -9.247 1.00 66.81 109 ALA A O 1
ATOM 835 N N . GLY A 1 110 ? -56.617 11.485 -8.260 1.00 50.88 110 GLY A N 1
ATOM 836 C CA . GLY A 1 110 ? -58.047 11.293 -8.201 1.00 51.45 110 GLY A CA 1
ATOM 837 C C . GLY A 1 110 ? -58.647 10.836 -9.517 1.00 53.56 110 GLY A C 1
ATOM 838 O O . GLY A 1 110 ? -57.984 10.683 -10.544 1.00 63.54 110 GLY A O 1
ATOM 839 N N . LEU A 1 111 ? -59.953 10.624 -9.466 1.00 57.15 111 LEU A N 1
ATOM 840 C CA . LEU A 1 111 ? -60.722 10.076 -10.572 1.00 57.79 111 LEU A CA 1
ATOM 841 C C . LEU A 1 111 ? -61.492 11.207 -11.242 1.00 53.25 111 LEU A C 1
ATOM 842 O O . LEU A 1 111 ? -62.297 11.884 -10.594 1.00 57.80 111 LEU A O 1
ATOM 847 N N . TRP A 1 112 ? -61.243 11.407 -12.534 1.00 58.49 112 TRP A N 1
ATOM 848 C CA . TRP A 1 112 ? -61.863 12.478 -13.304 1.00 41.30 112 TRP A CA 1
ATOM 849 C C . TRP A 1 112 ? -62.756 11.871 -14.370 1.00 59.89 112 TRP A C 1
ATOM 850 O O . TRP A 1 112 ? -62.485 10.791 -14.894 1.00 64.99 112 TRP A O 1
ATOM 861 N N . VAL A 1 113 ? -63.862 12.568 -14.687 1.00 44.94 113 VAL A N 1
ATOM 862 C CA . VAL A 1 113 ? -64.857 12.028 -15.593 1.00 56.00 113 VAL A CA 1
ATOM 863 C C . VAL A 1 113 ? -65.321 13.114 -16.558 1.00 53.75 113 VAL A C 1
ATOM 864 O O . VAL A 1 113 ? -65.212 14.317 -16.259 1.00 57.52 113 VAL A O 1
ATOM 868 N N . PRO A 1 114 ? -65.821 12.726 -17.722 1.00 60.73 114 PRO A N 1
ATOM 869 C CA . PRO A 1 114 ? -66.291 13.707 -18.707 1.00 51.99 114 PRO A CA 1
ATOM 870 C C . PRO A 1 114 ? -67.533 14.433 -18.216 1.00 55.78 114 PRO A C 1
ATOM 871 O O . PRO A 1 114 ? -68.226 13.946 -17.312 1.00 48.62 114 PRO A O 1
ATOM 875 N N . PRO A 1 115 ? -67.848 15.596 -18.808 1.00 63.01 115 PRO A N 1
ATOM 876 C CA . PRO A 1 115 ? -68.959 16.419 -18.284 1.00 45.67 115 PRO A CA 1
ATOM 877 C C . PRO A 1 115 ? -70.268 15.675 -18.063 1.00 59.01 115 PRO A C 1
ATOM 878 O O . PRO A 1 115 ? -70.869 15.802 -16.987 1.00 60.96 115 PRO A O 1
ATOM 882 N N . ALA A 1 116 ? -70.740 14.916 -19.057 1.00 44.84 116 ALA A N 1
ATOM 883 C CA . ALA A 1 116 ? -72.032 14.247 -18.919 1.00 59.30 116 ALA A CA 1
ATOM 884 C C . ALA A 1 116 ? -72.020 13.229 -17.785 1.00 59.48 116 ALA A C 1
ATOM 885 O O . ALA A 1 116 ? -73.039 13.044 -17.108 1.00 60.22 116 ALA A O 1
ATOM 887 N N . ASP A 1 117 ? -70.885 12.566 -17.558 1.00 51.30 117 ASP A N 1
ATOM 888 C CA . ASP A 1 117 ? -70.772 11.683 -16.402 1.00 64.33 117 ASP A CA 1
ATOM 889 C C . ASP A 1 117 ? -70.875 12.476 -15.107 1.00 52.35 117 ASP A C 1
ATOM 890 O O . ASP A 1 117 ? -71.568 12.069 -14.166 1.00 47.72 117 ASP A O 1
ATOM 895 N N . ALA A 1 118 ? -70.202 13.627 -15.052 1.00 47.23 118 ALA A N 1
ATOM 896 C CA . ALA A 1 118 ? -70.224 14.445 -13.845 1.00 51.05 118 ALA A CA 1
ATOM 897 C C . ALA A 1 118 ? -71.634 14.923 -13.522 1.00 60.96 118 ALA A C 1
ATOM 898 O O . ALA A 1 118 ? -72.027 14.966 -12.351 1.00 54.17 118 ALA A O 1
ATOM 900 N N . LEU A 1 119 ? -72.413 15.283 -14.546 1.00 54.92 119 LEU A N 1
ATOM 901 C CA . LEU A 1 119 ? -73.787 15.710 -14.299 1.00 60.75 119 LEU A CA 1
ATOM 902 C C . LEU A 1 119 ? -74.663 14.547 -13.860 1.00 55.97 119 LEU A C 1
ATOM 903 O O . LEU A 1 119 ? -75.617 14.743 -13.095 1.00 53.20 119 LEU A O 1
ATOM 908 N N . ALA A 1 120 ? -74.358 13.335 -14.326 1.00 48.27 120 ALA A N 1
ATOM 909 C CA . ALA A 1 120 ? -75.039 12.155 -13.809 1.00 49.47 120 ALA A CA 1
ATOM 910 C C . ALA A 1 120 ? -74.741 11.967 -12.325 1.00 79.46 120 ALA A C 1
ATOM 911 O O . ALA A 1 120 ? -75.648 11.702 -11.526 1.00 53.35 120 ALA A O 1
ATOM 913 N N . LEU A 1 121 ? -73.465 12.106 -11.939 1.00 44.85 121 LEU A N 1
ATOM 914 C CA . LEU A 1 121 ? -73.107 12.043 -10.525 1.00 58.22 121 LEU A CA 1
ATOM 915 C C . LEU A 1 121 ? -73.754 13.175 -9.743 1.00 70.94 121 LEU A C 1
ATOM 916 O O . LEU A 1 121 ? -74.188 12.980 -8.601 1.00 52.39 121 LEU A O 1
ATOM 921 N N . ALA A 1 122 ? -73.816 14.371 -10.340 1.00 47.47 122 ALA A N 1
ATOM 922 C CA . ALA A 1 122 ? -74.378 15.526 -9.646 1.00 44.70 122 ALA A CA 1
ATOM 923 C C . ALA A 1 122 ? -75.821 15.274 -9.235 1.00 58.26 122 ALA A C 1
ATOM 924 O O . ALA A 1 122 ? -76.250 15.702 -8.158 1.00 59.89 122 ALA A O 1
ATOM 926 N N . LYS A 1 123 ? -76.585 14.579 -10.081 1.00 48.07 123 LYS A N 1
ATOM 927 C CA . LYS A 1 123 ? -77.936 14.186 -9.697 1.00 70.53 123 LYS A CA 1
ATOM 928 C C . LYS A 1 123 ? -77.912 13.265 -8.483 1.00 53.77 123 LYS A C 1
ATOM 929 O O . LYS A 1 123 ? -78.739 13.402 -7.574 1.00 61.86 123 LYS A O 1
ATOM 935 N N . ASP A 1 124 ? -76.964 12.324 -8.447 1.00 61.07 124 ASP A N 1
ATOM 936 C CA . ASP A 1 124 ? -76.866 11.398 -7.322 1.00 56.97 124 ASP A CA 1
ATOM 937 C C . ASP A 1 124 ? -76.421 12.108 -6.048 1.00 57.36 124 ASP A C 1
ATOM 938 O O . ASP A 1 124 ? -76.867 11.762 -4.948 1.00 58.98 124 ASP A O 1
ATOM 943 N N . TYR A 1 125 ? -75.538 13.096 -6.175 1.00 50.09 125 TYR A N 1
ATOM 944 C CA . TYR A 1 125 ? -74.988 13.810 -5.030 1.00 56.16 125 TYR A CA 1
ATOM 945 C C . TYR A 1 125 ? -75.766 15.082 -4.708 1.00 61.58 125 TYR A C 1
ATOM 946 O O . TYR A 1 125 ? -75.401 15.790 -3.763 1.00 56.92 125 TYR A O 1
ATOM 955 N N . SER A 1 126 ? -76.816 15.386 -5.475 1.00 56.70 126 SER A N 1
ATOM 956 C CA . SER A 1 126 ? -77.621 16.595 -5.284 1.00 65.06 126 SER A CA 1
ATOM 957 C C . SER A 1 126 ? -76.775 17.856 -5.472 1.00 50.72 126 SER A C 1
ATOM 958 O O . SER A 1 126 ? -76.921 18.840 -4.747 1.00 63.14 126 SER A O 1
ATOM 961 N N . MET A 1 127 ? -75.899 17.831 -6.480 1.00 61.57 127 MET A N 1
ATOM 962 C CA . MET A 1 127 ? -74.959 18.913 -6.752 1.00 45.25 127 MET A CA 1
ATOM 963 C C . MET A 1 127 ? -75.178 19.565 -8.115 1.00 62.93 127 MET A C 1
ATOM 964 O O . MET A 1 127 ? -74.320 20.334 -8.570 1.00 53.38 127 MET A O 1
ATOM 969 N N . THR A 1 128 ? -76.306 19.294 -8.768 1.00 50.00 128 THR A N 1
ATOM 970 C CA . THR A 1 128 ? -76.505 19.743 -10.147 1.00 49.79 128 THR A CA 1
ATOM 971 C C . THR A 1 128 ? -76.300 21.244 -10.345 1.00 58.48 128 THR A C 1
ATOM 972 O O . THR A 1 128 ? -75.624 21.619 -11.321 1.00 52.06 128 THR A O 1
ATOM 976 N N . PRO A 1 129 ? -76.819 22.137 -9.492 1.00 50.62 129 PRO A N 1
ATOM 977 C CA . PRO A 1 129 ? -76.509 23.561 -9.689 1.00 54.54 129 PRO A CA 1
ATOM 978 C C . PRO A 1 129 ? -75.020 23.842 -9.692 1.00 62.54 129 PRO A C 1
ATOM 979 O O . PRO A 1 129 ? -74.555 24.705 -10.449 1.00 62.30 129 PRO A O 1
ATOM 983 N N . PHE A 1 130 ? -74.249 23.117 -8.884 1.00 45.53 130 PHE A N 1
ATOM 984 C CA . PHE A 1 130 ? -72.838 23.447 -8.725 1.00 52.14 130 PHE A CA 1
ATOM 985 C C . PHE A 1 130 ? -72.002 22.945 -9.896 1.00 50.65 130 PHE A C 1
ATOM 986 O O . PHE A 1 130 ? -71.076 23.634 -10.338 1.00 59.50 130 PHE A O 1
ATOM 994 N N . ILE A 1 131 ? -72.321 21.764 -10.424 1.00 48.85 131 ILE A N 1
ATOM 995 C CA . ILE A 1 131 ? -71.612 21.278 -11.601 1.00 53.60 131 ILE A CA 1
ATOM 996 C C . ILE A 1 131 ? -72.006 22.085 -12.832 1.00 65.06 131 ILE A C 1
ATOM 997 O O . ILE A 1 131 ? -71.161 22.399 -13.679 1.00 47.07 131 ILE A O 1
ATOM 1002 N N . ASN A 1 132 ? -73.290 22.436 -12.952 1.00 39.20 132 ASN A N 1
ATOM 1003 C CA . ASN A 1 132 ? -73.722 23.278 -14.067 1.00 49.76 132 ASN A CA 1
ATOM 1004 C C . ASN A 1 132 ? -72.971 24.602 -14.078 1.00 48.44 132 ASN A C 1
ATOM 1005 O O . ASN A 1 132 ? -72.491 25.047 -15.128 1.00 61.39 132 ASN A O 1
ATOM 1010 N N . ALA A 1 133 ? -72.860 25.247 -12.916 1.00 53.44 133 ALA A N 1
ATOM 1011 C CA . ALA A 1 133 ? -72.121 26.500 -12.838 1.00 58.47 133 ALA A CA 1
ATOM 1012 C C . ALA A 1 133 ? -70.651 26.291 -13.171 1.00 49.10 133 ALA A C 1
ATOM 1013 O O . ALA A 1 133 ? -70.049 27.099 -13.888 1.00 47.31 133 ALA A O 1
ATOM 1015 N N . LEU A 1 134 ? -70.058 25.206 -12.666 1.00 48.46 134 LEU A N 1
ATOM 1016 C CA . LEU A 1 134 ? -68.657 24.921 -12.955 1.00 43.22 134 LEU A CA 1
ATOM 1017 C C . LEU A 1 134 ? -68.426 24.723 -14.450 1.00 61.09 134 LEU A C 1
ATOM 1018 O O . LEU A 1 134 ? -67.434 25.210 -15.003 1.00 44.62 134 LEU A O 1
ATOM 1023 N N . LEU A 1 135 ? -69.343 24.021 -15.124 1.00 38.57 135 LEU A N 1
ATOM 1024 C CA . LEU A 1 135 ? -69.169 23.728 -16.544 1.00 66.77 135 LEU A CA 1
ATOM 1025 C C . LEU A 1 135 ? -69.412 24.951 -17.414 1.00 41.64 135 LEU A C 1
ATOM 1026 O O . LEU A 1 135 ? -68.779 25.096 -18.466 1.00 59.64 135 LEU A O 1
ATOM 1031 N N . GLU A 1 136 ? -70.331 25.823 -17.008 1.00 54.61 136 GLU A N 1
ATOM 1032 C CA . GLU A 1 136 ? -70.666 27.009 -17.779 1.00 44.67 136 GLU A CA 1
ATOM 1033 C C . GLU A 1 136 ? -69.709 28.165 -17.516 1.00 52.61 136 GLU A C 1
ATOM 1034 O O . GLU A 1 136 ? -69.684 29.124 -18.296 1.00 48.99 136 GLU A O 1
ATOM 1040 N N . ALA A 1 137 ? -68.908 28.084 -16.458 1.00 50.50 137 ALA A N 1
ATOM 1041 C CA . ALA A 1 137 ? -67.960 29.143 -16.149 1.00 57.79 137 ALA A CA 1
ATOM 1042 C C . ALA A 1 137 ? -66.933 29.292 -17.267 1.00 45.98 137 ALA A C 1
ATOM 1043 O O . ALA A 1 137 ? -66.578 28.329 -17.953 1.00 71.40 137 ALA A O 1
ATOM 1045 N N . SER A 1 138 ? -66.455 30.517 -17.449 1.00 63.87 138 SER A N 1
ATOM 1046 C CA . SER A 1 138 ? -65.420 30.775 -18.435 1.00 62.25 138 SER A CA 1
ATOM 1047 C C . SER A 1 138 ? -64.047 30.416 -17.883 1.00 68.54 138 SER A C 1
ATOM 1048 O O . SER A 1 138 ? -63.786 30.528 -16.683 1.00 86.96 138 SER A O 1
ATOM 1051 N N . SER A 1 139 ? -63.167 29.981 -18.779 1.00 99.12 139 SER A N 1
ATOM 1052 C CA . SER A 1 139 ? -61.763 29.773 -18.461 1.00 69.56 139 SER A CA 1
ATOM 1053 C C . SER A 1 139 ? -60.926 31.030 -18.667 1.00 99.40 139 SER A C 1
ATOM 1054 O O . SER A 1 139 ? -59.700 30.980 -18.515 1.00 87.77 139 SER A O 1
ATOM 1057 N N . THR A 1 140 ? -61.557 32.151 -19.001 1.00 98.52 140 THR A N 1
ATOM 1058 C CA . THR A 1 140 ? -60.835 33.347 -19.409 1.00 108.71 140 THR A CA 1
ATOM 1059 C C . THR A 1 140 ? -61.597 34.628 -19.067 1.00 115.04 140 THR A C 1
ATOM 1060 O O . THR A 1 140 ? -62.817 34.700 -19.224 1.00 97.89 140 THR A O 1
ATOM 1064 N N . GLY B 2 1 ? -55.743 37.685 -2.224 1.00 92.41 85 GLY B N 1
ATOM 1065 C CA . GLY B 2 1 ? -57.048 37.260 -1.757 1.00 103.35 85 GLY B CA 1
ATOM 1066 C C . GLY B 2 1 ? -57.361 35.857 -2.226 1.00 116.37 85 GLY B C 1
ATOM 1067 O O . GLY B 2 1 ? -57.131 34.894 -1.491 1.00 127.39 85 GLY B O 1
ATOM 1068 N N . PRO B 2 2 ? -57.907 35.732 -3.439 1.00 118.23 86 PRO B N 1
ATOM 1069 C CA . PRO B 2 2 ? -57.992 34.413 -4.079 1.00 96.87 86 PRO B CA 1
ATOM 1070 C C . PRO B 2 2 ? -56.646 33.701 -4.215 1.00 88.61 86 PRO B C 1
ATOM 1071 O O . PRO B 2 2 ? -56.641 32.491 -4.481 1.00 67.43 86 PRO B O 1
ATOM 1075 N N . LEU B 2 3 ? -55.511 34.391 -4.045 1.00 67.55 87 LEU B N 1
ATOM 1076 C CA . LEU B 2 3 ? -54.222 33.704 -4.110 1.00 79.33 87 LEU B CA 1
ATOM 1077 C C . LEU B 2 3 ? -53.974 32.823 -2.892 1.00 68.39 87 LEU B C 1
ATOM 1078 O O . LEU B 2 3 ? -53.131 31.919 -2.957 1.00 65.57 87 LEU B O 1
ATOM 1083 N N . SER B 2 4 ? -54.690 33.068 -1.790 1.00 81.07 88 SER B N 1
ATOM 1084 C CA . SER B 2 4 ? -54.523 32.261 -0.586 1.00 82.40 88 SER B CA 1
ATOM 1085 C C . SER B 2 4 ? -54.788 30.781 -0.855 1.00 80.23 88 SER B C 1
ATOM 1086 O O . SER B 2 4 ? -54.152 29.914 -0.245 1.00 87.77 88 SER B O 1
ATOM 1089 N N . ASP B 2 5 ? -55.705 30.476 -1.773 1.00 63.45 89 ASP B N 1
ATOM 1090 C CA . ASP B 2 5 ? -56.104 29.107 -2.075 1.00 62.90 89 ASP B CA 1
ATOM 1091 C C . ASP B 2 5 ? -55.395 28.512 -3.287 1.00 70.36 89 ASP B C 1
ATOM 1092 O O . ASP B 2 5 ? -55.697 27.372 -3.658 1.00 64.28 89 ASP B O 1
ATOM 1097 N N . ASN B 2 6 ? -54.485 29.254 -3.923 1.00 53.48 90 ASN B N 1
ATOM 1098 C CA . ASN B 2 6 ? -53.761 28.714 -5.072 1.00 56.47 90 ASN B CA 1
ATOM 1099 C C . ASN B 2 6 ? -52.985 27.454 -4.704 1.00 53.30 90 ASN B C 1
ATOM 1100 O O . ASN B 2 6 ? -53.023 26.456 -5.434 1.00 64.91 90 ASN B O 1
ATOM 1105 N N . GLU B 2 7 ? -52.278 27.479 -3.571 1.00 77.11 91 GLU B N 1
ATOM 1106 C CA . GLU B 2 7 ? -51.383 26.373 -3.244 1.00 60.47 91 GLU B CA 1
ATOM 1107 C C . GLU B 2 7 ? -52.153 25.098 -2.918 1.00 68.80 91 GLU B C 1
ATOM 1108 O O . GLU B 2 7 ? -51.813 24.021 -3.424 1.00 73.56 91 GLU B O 1
ATOM 1114 N N . GLU B 2 8 ? -53.203 25.193 -2.098 1.00 60.43 92 GLU B N 1
ATOM 1115 C CA . GLU B 2 8 ? -53.913 23.978 -1.712 1.00 61.11 92 GLU B CA 1
ATOM 1116 C C . GLU B 2 8 ? -54.709 23.409 -2.878 1.00 59.03 92 GLU B C 1
ATOM 1117 O O . GLU B 2 8 ? -54.863 22.188 -2.989 1.00 80.84 92 GLU B O 1
ATOM 1123 N N . PHE B 2 9 ? -55.208 24.268 -3.767 1.00 55.77 93 PHE B N 1
ATOM 1124 C CA . PHE B 2 9 ? -55.859 23.757 -4.964 1.00 55.38 93 PHE B CA 1
ATOM 1125 C C . PHE B 2 9 ? -54.878 22.962 -5.812 1.00 71.97 93 PHE B C 1
ATOM 1126 O O . PHE B 2 9 ? -55.180 21.848 -6.254 1.00 54.86 93 PHE B O 1
ATOM 1134 N N . GLU B 2 10 ? -53.692 23.522 -6.047 1.00 53.11 94 GLU B N 1
ATOM 1135 C CA . GLU B 2 10 ? -52.717 22.841 -6.889 1.00 52.47 94 GLU B CA 1
ATOM 1136 C C . GLU B 2 10 ? -52.252 21.530 -6.264 1.00 75.80 94 GLU B C 1
ATOM 1137 O O . GLU B 2 10 ? -52.019 20.554 -6.984 1.00 60.13 94 GLU B O 1
ATOM 1143 N N . ASN B 2 11 ? -52.129 21.477 -4.935 1.00 58.53 95 ASN B N 1
ATOM 1144 C CA . ASN B 2 11 ? -51.711 20.237 -4.288 1.00 72.70 95 ASN B CA 1
ATOM 1145 C C . ASN B 2 11 ? -52.812 19.188 -4.307 1.00 61.32 95 ASN B C 1
ATOM 1146 O O . ASN B 2 11 ? -52.518 17.988 -4.361 1.00 82.08 95 ASN B O 1
ATOM 1151 N N . VAL B 2 12 ? -54.076 19.611 -4.242 1.00 66.94 96 VAL B N 1
ATOM 1152 C CA . VAL B 2 12 ? -55.177 18.665 -4.383 1.00 74.14 96 VAL B CA 1
ATOM 1153 C C . VAL B 2 12 ? -55.219 18.116 -5.802 1.00 55.44 96 VAL B C 1
ATOM 1154 O O . VAL B 2 12 ? -55.472 16.925 -6.015 1.00 67.27 96 VAL B O 1
ATOM 1158 N N . VAL B 2 13 ? -54.971 18.971 -6.794 1.00 62.23 97 VAL B N 1
ATOM 1159 C CA . VAL B 2 13 ? -54.974 18.518 -8.182 1.00 51.04 97 VAL B CA 1
ATOM 1160 C 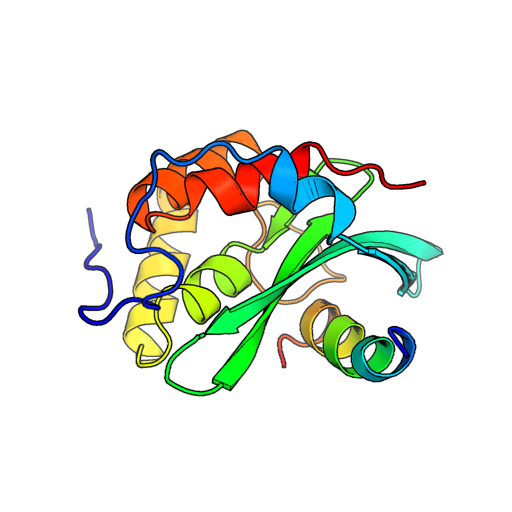C . VAL B 2 13 ? -53.888 17.473 -8.398 1.00 63.70 97 VAL B C 1
ATOM 1161 O O . VAL B 2 13 ? -54.129 16.411 -8.984 1.00 70.91 97 VAL B O 1
ATOM 1165 N N . LYS B 2 14 ? -52.681 17.743 -7.901 1.00 54.47 98 LYS B N 1
ATOM 1166 C CA . LYS B 2 14 ? -51.543 16.906 -8.264 1.00 72.05 98 LYS B CA 1
ATOM 1167 C C . LYS B 2 14 ? -51.377 15.703 -7.342 1.00 66.81 98 LYS B C 1
ATOM 1168 O O . LYS B 2 14 ? -50.949 14.635 -7.795 1.00 80.13 98 LYS B O 1
ATOM 1174 N N . ASN B 2 15 ? -51.713 15.846 -6.058 1.00 80.58 99 ASN B N 1
ATOM 1175 C CA . ASN B 2 15 ? -51.507 14.776 -5.093 1.00 79.25 99 ASN B CA 1
ATOM 1176 C C . ASN B 2 15 ? -52.764 14.350 -4.348 1.00 75.72 99 ASN B C 1
ATOM 1177 O O . ASN B 2 15 ? -52.693 13.408 -3.548 1.00 85.47 99 ASN B O 1
ATOM 1182 N N . GLY B 2 16 ? -53.905 14.997 -4.585 1.00 81.11 100 GLY B N 1
ATOM 1183 C CA . GLY B 2 16 ? -55.146 14.597 -3.951 1.00 69.24 100 GLY B CA 1
ATOM 1184 C C . GLY B 2 16 ? -55.318 15.056 -2.524 1.00 93.80 100 GLY B C 1
ATOM 1185 O O . GLY B 2 16 ? -56.260 14.608 -1.858 1.00 98.07 100 GLY B O 1
ATOM 1186 N N . HIS B 2 17 ? -54.439 15.926 -2.034 1.00 110.08 101 HIS B N 1
ATOM 1187 C CA . HIS B 2 17 ? -54.525 16.470 -0.683 1.00 97.33 101 HIS B CA 1
ATOM 1188 C C . HIS B 2 17 ? -53.483 17.569 -0.486 1.00 96.12 101 HIS B C 1
ATOM 1189 O O . HIS B 2 17 ? -53.796 18.661 -0.013 1.00 106.57 101 HIS B O 1
#

B-factor: mean 66.39, std 19.9, range [34.53, 147.43]

Secondary structure (DSSP, 8-state):
------S---GGGS-TTS-SGGGGGG-EEEEEEETTEEEEEEEEEEE-TTT--EEEEEEETTT--EEHHHHHHHH-TT--HHHHHHHHHHHHHHS--B--TTS-S-EE-HHHHHHHHHHHT-HHHHHHHHHS---/-GGGGHHHHHHHHHH--

Solvent-accessible surface area: 8220 Å² total; per-residue (Å²): 168,71,62,72,55,14,108,111,95,3,38,52,0,165,57,37,122,110,97,36,69,102,39,37,92,129,14,92,52,14,91,0,115,10,148,103,19,86,21,38,0,0,12,1,92,4,59,12,78,126,50,156,75,56,57,14,0,2,17,16,26,204,84,21,2,0,3,0,15,11,0,1,87,1,0,8,62,162,31,73,99,130,50,18,78,67,2,15,147,33,0,135,76,63,28,110,36,56,107,41,200,66,13,28,50,17,3,0,41,42,79,19,0,58,48,1,0,162,60,0,12,0,31,5,24,0,44,0,0,38,106,6,74,33,160,83,80,134,86,20,48,126,80,0,46,59,41,0,63,91,18,165

Nearest PDB structures (foldseek):
  5yc2-assembly2_C  TM=9.901E-01  e=5.065E-24  Saccharomyces cerevisiae S288C
  5ybx-assembly1_A  TM=9.959E-01  e=6.876E-23  Schizosaccharomyces pombe 972h-
  2rs7-assembly1_A  TM=4.735E-01  e=2.611E+00  Mus musculus
  8v34-assembly9_I  TM=6.013E-01  e=6.229E+00  Staphylococcus aureus
  8b9g-assembly1_A  TM=3.251E-01  e=3.489E+00  Drosophila melanogaster

Foldseek 3Di:
DLADADDDWQPVLPALPDAQVVQLVQKDKDWDADPVGIWIKIWHWDQRVPVRRIAIWIATQPQGWTAVLSLRCNTHVPDDPVNSVSVLVVCVVPFPWDDDPGDDGTIHGLVSVCVVCVVSSNNSPSVSRSPHDND/DVVVCVVVVVCCVPPVD